Protein AF-A0A821IYV8-F1 (afdb_monomer_lite)

Radius of gyration: 25.19 Å; chains: 1; bounding box: 48×52×54 Å

Organism: NCBI:txid392030

Structure (mmCIF, N/CA/C/O backbone):
data_AF-A0A821IYV8-F1
#
_entry.id   AF-A0A821IYV8-F1
#
loop_
_atom_site.group_PDB
_atom_site.id
_atom_site.type_symbol
_atom_site.label_atom_id
_atom_site.label_alt_id
_atom_site.label_comp_id
_atom_site.label_asym_id
_atom_site.label_entity_id
_atom_site.label_seq_id
_atom_site.pdbx_PDB_ins_code
_atom_site.Cartn_x
_atom_site.Cartn_y
_atom_site.Cartn_z
_atom_site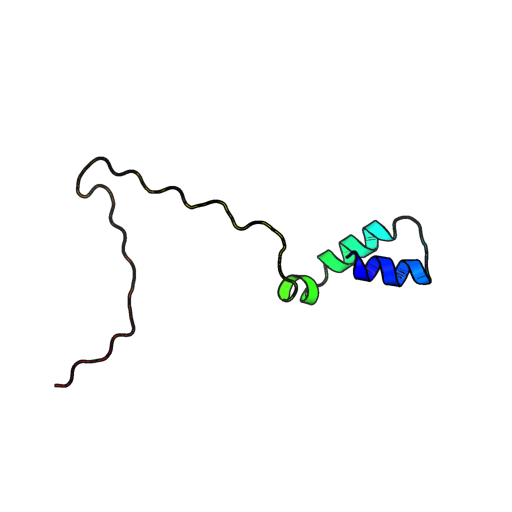.occupa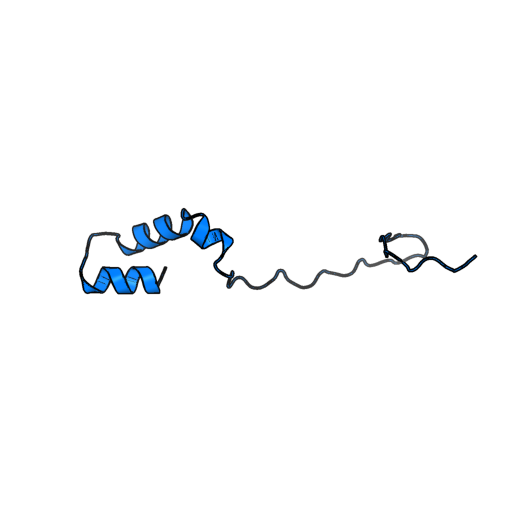ncy
_atom_site.B_iso_or_equiv
_atom_site.auth_seq_id
_atom_site.auth_comp_id
_atom_site.auth_asym_id
_atom_site.auth_atom_id
_atom_site.pdbx_PDB_model_num
ATOM 1 N N . ARG A 1 1 ? -11.984 2.739 9.881 1.00 84.94 1 ARG A N 1
ATOM 2 C CA . ARG A 1 1 ? -12.139 4.214 9.996 1.00 84.94 1 ARG A CA 1
ATOM 3 C C . ARG A 1 1 ? -13.618 4.610 9.992 1.00 84.94 1 ARG A C 1
ATOM 5 O O . ARG A 1 1 ? -14.191 4.550 11.063 1.00 84.94 1 ARG A O 1
ATOM 12 N N . ARG A 1 2 ? -14.286 4.910 8.856 1.00 89.56 2 ARG A N 1
ATOM 13 C CA . ARG A 1 2 ? -15.705 5.370 8.857 1.00 89.56 2 ARG A CA 1
ATOM 14 C C . ARG A 1 2 ? -16.686 4.399 9.536 1.00 89.56 2 ARG A C 1
ATOM 16 O O . ARG A 1 2 ? -17.434 4.824 10.401 1.00 89.56 2 ARG A O 1
ATOM 23 N N . LYS A 1 3 ? -16.628 3.100 9.205 1.00 93.88 3 LYS A N 1
ATOM 24 C CA . LYS A 1 3 ? -17.470 2.068 9.848 1.00 93.88 3 LYS A CA 1
ATOM 25 C C . LYS A 1 3 ? -17.228 1.978 11.363 1.00 93.88 3 LYS A C 1
ATOM 27 O O . LYS A 1 3 ? -18.174 1.928 12.133 1.00 93.88 3 LYS A O 1
ATOM 32 N N . THR A 1 4 ? -15.960 2.009 11.778 1.00 95.50 4 THR A N 1
ATOM 33 C CA . THR A 1 4 ? -15.547 2.017 13.193 1.00 95.50 4 THR A CA 1
ATOM 34 C C . THR A 1 4 ? -16.120 3.225 13.935 1.00 95.50 4 THR A C 1
ATOM 36 O O . THR A 1 4 ? -16.732 3.064 14.982 1.00 95.50 4 THR A O 1
ATOM 39 N N . LEU A 1 5 ? -15.985 4.419 13.350 1.00 96.38 5 LEU A N 1
ATOM 40 C CA . LEU A 1 5 ? -16.502 5.659 13.925 1.00 96.38 5 LEU A CA 1
ATOM 41 C C . LEU A 1 5 ? -18.031 5.647 14.031 1.00 96.38 5 LEU A C 1
ATOM 43 O O . LEU A 1 5 ? -18.570 6.019 15.061 1.00 96.38 5 LEU A O 1
ATOM 47 N N . SER A 1 6 ? -18.730 5.176 12.995 1.00 96.44 6 SER A N 1
ATOM 48 C CA . SER A 1 6 ? -20.195 5.079 12.999 1.00 96.44 6 SER A CA 1
ATOM 49 C C . SER A 1 6 ? -20.716 4.155 14.105 1.00 96.44 6 SER A C 1
ATOM 51 O O . SER A 1 6 ? -21.705 4.489 14.748 1.00 96.44 6 SER A O 1
ATOM 53 N N . ARG A 1 7 ? -20.029 3.036 14.374 1.00 96.94 7 ARG A N 1
ATOM 54 C CA . ARG A 1 7 ? -20.381 2.145 15.490 1.00 96.94 7 ARG A CA 1
ATOM 55 C C . ARG A 1 7 ? -20.193 2.824 16.845 1.00 96.94 7 ARG A C 1
ATOM 57 O O . ARG A 1 7 ? -21.081 2.726 17.681 1.00 96.94 7 ARG A O 1
ATOM 64 N N . LEU A 1 8 ? -19.084 3.535 17.049 1.00 97.19 8 LEU A N 1
ATOM 65 C CA . LEU A 1 8 ? -18.831 4.251 18.304 1.00 97.19 8 LEU A CA 1
ATOM 66 C C . LEU A 1 8 ? -19.831 5.390 18.528 1.00 97.19 8 LEU A C 1
ATOM 68 O O . LEU A 1 8 ? -20.437 5.447 19.592 1.00 97.19 8 LEU A O 1
ATOM 72 N N . ASN A 1 9 ? -20.107 6.192 17.495 1.00 95.75 9 ASN A N 1
ATOM 73 C CA . ASN A 1 9 ? -21.084 7.286 17.544 1.00 95.75 9 ASN A CA 1
ATOM 74 C C . ASN A 1 9 ? -22.495 6.841 17.955 1.00 95.75 9 ASN A C 1
ATOM 76 O O . ASN A 1 9 ? -23.275 7.668 18.409 1.00 95.75 9 ASN A O 1
ATOM 80 N N . SER A 1 10 ? -22.849 5.565 17.773 1.00 96.75 10 SER A N 1
ATOM 81 C CA . SER A 1 10 ? -24.175 5.066 18.160 1.00 96.75 10 SER A CA 1
ATOM 82 C C . SER A 1 10 ? -24.380 4.966 19.675 1.00 96.75 10 SER A C 1
ATOM 84 O O . SER A 1 10 ? -25.516 4.828 20.119 1.00 96.75 10 SER A O 1
ATOM 86 N N . ARG A 1 11 ? -23.298 4.980 20.464 1.00 97.31 11 ARG A N 1
ATOM 87 C CA . ARG A 1 11 ? -23.341 4.697 21.910 1.00 97.31 11 ARG A CA 1
ATOM 88 C C . ARG A 1 11 ? -22.439 5.590 22.755 1.00 97.31 11 ARG A C 1
ATOM 90 O O . ARG A 1 11 ? -22.657 5.685 23.955 1.00 97.31 11 ARG A O 1
ATOM 97 N N . PHE A 1 12 ? -21.426 6.209 22.157 1.00 97.25 12 PHE A N 1
ATOM 98 C CA . PHE A 1 12 ? -20.377 6.916 22.880 1.00 97.25 12 PHE A CA 1
ATOM 99 C C . PHE A 1 12 ? -20.011 8.231 22.198 1.00 97.25 12 PHE A C 1
ATOM 101 O O . PHE A 1 12 ? -20.109 8.378 20.978 1.00 97.25 12 PHE A O 1
ATOM 108 N N . TYR A 1 13 ? -19.532 9.168 23.010 1.00 96.12 13 TYR A N 1
ATOM 109 C CA . TYR A 1 13 ? -18.947 10.420 22.562 1.00 96.12 13 TYR A CA 1
ATOM 110 C C . TYR A 1 13 ? -17.858 10.865 23.536 1.00 96.12 13 TYR A C 1
ATOM 112 O O . TYR A 1 13 ? -18.015 10.738 24.748 1.00 96.12 13 TYR A O 1
ATOM 120 N N . TRP A 1 14 ? -16.775 11.417 22.993 1.00 97.56 14 TRP A N 1
ATOM 121 C CA . TRP A 1 14 ? -15.771 12.162 23.743 1.00 97.56 14 TRP A CA 1
ATOM 122 C C . TRP A 1 14 ? -15.054 13.161 22.819 1.00 97.56 14 TRP A C 1
ATOM 124 O O . TRP A 1 14 ? -15.060 12.981 21.588 1.00 97.56 14 TRP A O 1
ATOM 134 N N . PRO A 1 15 ? -14.428 14.218 23.374 1.00 97.88 15 PRO A N 1
ATOM 135 C CA . PRO A 1 15 ? -13.625 15.151 22.592 1.00 97.88 15 PRO A CA 1
ATOM 136 C C . PRO A 1 15 ? -12.537 14.419 21.798 1.00 97.88 15 PRO A C 1
ATOM 138 O O . PRO A 1 15 ? -11.840 13.568 22.329 1.00 97.88 15 PRO A O 1
ATOM 141 N N . HIS A 1 16 ? -12.386 14.752 20.515 1.00 96.81 16 HIS A N 1
ATOM 142 C CA . HIS A 1 16 ? -11.396 14.152 19.607 1.00 96.81 16 HIS A CA 1
ATOM 143 C C . HIS A 1 16 ? -11.574 12.663 19.252 1.00 96.81 16 HIS A C 1
ATOM 145 O O . HIS A 1 16 ? -10.742 12.143 18.513 1.00 96.81 16 HIS A O 1
ATOM 151 N N . MET A 1 17 ? -12.697 12.013 19.586 1.00 96.75 17 MET A N 1
ATOM 152 C CA . MET A 1 17 ? -12.983 10.607 19.227 1.00 96.75 17 MET A CA 1
ATOM 153 C C . MET A 1 17 ? -12.647 10.230 17.777 1.00 96.75 17 MET A C 1
ATOM 155 O O . MET A 1 17 ? -12.110 9.160 17.492 1.00 96.75 17 MET A O 1
ATOM 159 N N . ARG A 1 18 ? -12.945 11.112 16.817 1.00 97.00 18 ARG A N 1
ATOM 160 C CA . ARG A 1 18 ? -12.620 10.868 15.406 1.00 97.00 18 ARG A CA 1
ATOM 161 C C . ARG A 1 18 ? -11.117 10.708 15.166 1.00 97.00 18 ARG A C 1
ATOM 163 O O . ARG A 1 18 ? -10.742 9.892 14.326 1.00 97.00 18 ARG A O 1
ATOM 170 N N . ARG A 1 19 ? -10.293 11.504 15.850 1.00 97.69 19 ARG A N 1
ATOM 171 C CA . ARG A 1 19 ? -8.829 11.459 15.778 1.00 97.69 19 ARG A CA 1
ATOM 172 C C . ARG A 1 19 ? -8.331 10.134 16.340 1.00 97.69 19 ARG A C 1
ATOM 174 O O . ARG A 1 19 ? -7.682 9.393 15.611 1.00 97.69 19 ARG A O 1
ATOM 181 N N . ASP A 1 20 ? -8.794 9.771 17.530 1.00 97.56 20 ASP A N 1
ATOM 182 C CA . ASP A 1 20 ? -8.398 8.531 18.203 1.00 97.56 20 ASP A CA 1
ATOM 183 C C . ASP A 1 20 ? -8.757 7.296 17.372 1.00 97.56 20 ASP A C 1
ATOM 185 O O . ASP A 1 20 ? -7.940 6.401 17.178 1.00 97.56 20 ASP A O 1
ATOM 189 N N . VAL A 1 21 ? -9.952 7.270 16.770 1.00 97.56 21 VAL A N 1
ATOM 190 C CA . VAL A 1 21 ? -10.359 6.184 15.863 1.00 97.56 21 VAL A CA 1
ATOM 191 C C . VAL A 1 21 ? -9.469 6.110 14.622 1.00 97.56 21 VAL A C 1
ATOM 193 O O . VAL A 1 21 ? -9.219 5.023 14.092 1.00 97.56 21 VAL A O 1
ATOM 196 N N . VAL A 1 22 ? -9.031 7.251 14.090 1.00 96.38 22 VAL A N 1
ATOM 197 C CA . VAL A 1 22 ? -8.118 7.274 12.943 1.00 96.38 22 VAL A CA 1
ATOM 198 C C . VAL A 1 22 ? -6.754 6.724 13.342 1.00 96.38 22 VAL A C 1
ATOM 200 O O . VAL A 1 22 ? -6.230 5.888 12.602 1.00 96.38 22 VAL A O 1
ATOM 203 N N . ASP A 1 23 ? -6.224 7.146 14.483 1.00 97.69 23 ASP A N 1
ATOM 204 C CA . ASP A 1 23 ? -4.889 6.775 14.946 1.00 97.69 23 ASP A CA 1
ATOM 205 C C . ASP A 1 23 ? -4.839 5.309 15.394 1.00 97.69 23 ASP A C 1
ATOM 207 O O . ASP A 1 23 ? -3.964 4.565 14.950 1.00 97.69 23 ASP A O 1
ATOM 211 N N . TYR A 1 24 ? -5.872 4.826 16.090 1.00 96.88 24 TYR A N 1
ATOM 212 C CA . TYR A 1 24 ? -6.049 3.405 16.399 1.00 96.88 24 TYR A CA 1
ATOM 213 C C . TYR A 1 24 ? -6.063 2.536 15.133 1.00 96.88 24 TYR A C 1
ATOM 215 O O . TYR A 1 24 ? -5.330 1.553 15.016 1.00 96.88 24 TYR A O 1
ATOM 223 N N . VAL A 1 25 ? -6.876 2.902 14.132 1.00 95.75 25 VAL A N 1
ATOM 224 C CA . VAL A 1 25 ? -6.960 2.113 12.892 1.00 95.75 25 VAL A CA 1
ATOM 225 C C . VAL A 1 25 ? -5.659 2.190 12.087 1.00 95.75 25 VAL A C 1
ATOM 227 O O . VAL A 1 25 ? -5.354 1.240 11.371 1.00 95.75 25 VAL A O 1
ATOM 230 N N . ARG A 1 26 ? -4.901 3.293 12.169 1.00 94.75 26 ARG A N 1
ATOM 231 C CA . ARG A 1 26 ? -3.569 3.416 11.551 1.00 94.75 26 ARG A CA 1
ATOM 232 C C . ARG A 1 26 ? -2.542 2.498 12.217 1.00 94.75 26 ARG A C 1
ATOM 234 O O . ARG A 1 26 ? -1.774 1.882 11.493 1.00 94.75 26 ARG A O 1
ATOM 241 N N . ALA A 1 27 ? -2.568 2.374 13.542 1.00 96.94 27 ALA A N 1
ATOM 242 C CA . ALA A 1 27 ? -1.644 1.524 14.295 1.00 96.94 27 ALA A CA 1
ATOM 243 C C . ALA A 1 27 ? -1.977 0.019 14.221 1.00 96.94 27 ALA A C 1
ATOM 245 O O . ALA A 1 27 ? -1.123 -0.825 14.474 1.00 96.94 27 ALA A O 1
ATOM 246 N N . CYS A 1 28 ? -3.214 -0.349 13.875 1.00 96.56 28 CYS A N 1
ATOM 247 C CA . CYS A 1 28 ? -3.634 -1.749 13.811 1.00 96.56 28 CYS A CA 1
ATOM 248 C C . CYS A 1 28 ? -2.977 -2.513 12.642 1.00 96.56 28 CYS A C 1
ATOM 250 O O . CYS A 1 28 ? -3.366 -2.332 11.485 1.00 96.56 28 CYS A O 1
ATOM 252 N N . ILE A 1 29 ? -2.058 -3.434 12.958 1.00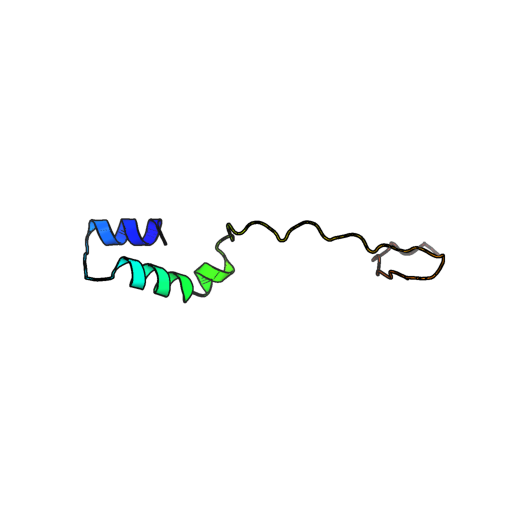 97.25 29 ILE A N 1
ATOM 253 C CA . ILE A 1 29 ? -1.313 -4.264 11.989 1.00 97.25 29 ILE A CA 1
ATOM 254 C C . ILE A 1 29 ? -2.257 -5.048 11.071 1.00 97.25 29 ILE A C 1
ATOM 256 O O . ILE A 1 29 ? -2.141 -4.964 9.851 1.00 97.25 29 ILE A O 1
ATOM 260 N N . LEU A 1 30 ? -3.256 -5.733 11.637 1.00 97.19 30 LEU A N 1
ATOM 261 C CA . LEU A 1 30 ? -4.225 -6.509 10.854 1.00 97.19 30 LEU A CA 1
ATOM 262 C C . LEU A 1 30 ? -5.003 -5.618 9.873 1.00 97.19 30 LEU A C 1
ATOM 264 O O . LEU A 1 30 ? -5.237 -5.989 8.725 1.00 97.19 30 LEU A O 1
ATOM 268 N N . CYS A 1 31 ? -5.372 -4.404 10.290 1.00 95.00 31 CYS A N 1
ATOM 269 C CA . CYS A 1 31 ? -6.025 -3.461 9.388 1.00 95.00 31 CYS A CA 1
ATOM 270 C C . CYS A 1 31 ? -5.094 -2.996 8.265 1.00 95.00 31 CYS A C 1
ATOM 272 O O . CYS A 1 31 ? -5.585 -2.789 7.161 1.00 95.00 31 CYS A O 1
ATOM 274 N N . GLN A 1 32 ? -3.800 -2.795 8.526 1.00 94.56 32 GLN A N 1
ATOM 275 C CA . GLN A 1 32 ? -2.855 -2.371 7.488 1.00 94.56 32 GLN A CA 1
ATOM 276 C C . GLN A 1 32 ? -2.522 -3.502 6.509 1.00 94.56 32 GLN A C 1
ATOM 278 O O . GLN A 1 32 ? -2.369 -3.240 5.323 1.00 94.56 32 GLN A O 1
ATOM 283 N N . GLN A 1 33 ? -2.460 -4.748 6.985 1.00 95.69 33 GLN A N 1
ATOM 284 C CA . GLN A 1 33 ? -2.088 -5.901 6.166 1.00 95.69 33 GLN A CA 1
ATOM 285 C C . GLN A 1 33 ? -3.222 -6.370 5.246 1.00 95.69 33 GLN A C 1
ATOM 287 O O . GLN A 1 33 ? -2.994 -6.642 4.072 1.00 95.69 33 GLN A O 1
ATOM 292 N N . TYR A 1 34 ? -4.447 -6.476 5.769 1.00 95.06 34 TYR A N 1
ATOM 293 C CA . TYR A 1 34 ? -5.547 -7.119 5.041 1.00 95.06 34 TYR A CA 1
ATOM 294 C C . TYR A 1 34 ? -6.473 -6.142 4.325 1.00 95.06 34 TYR A C 1
ATOM 296 O O . TYR A 1 34 ? -7.229 -6.533 3.435 1.00 95.06 34 TYR A O 1
ATOM 304 N N . LYS A 1 35 ? -6.486 -4.867 4.727 1.00 91.62 35 LYS A N 1
ATOM 305 C CA . LYS A 1 35 ? -7.416 -3.912 4.135 1.00 91.62 35 LYS A CA 1
ATOM 306 C C . LYS A 1 35 ? -6.835 -3.376 2.824 1.00 91.62 35 LYS A C 1
ATOM 308 O O . LYS A 1 35 ? -5.758 -2.786 2.857 1.00 91.62 35 LYS A O 1
ATOM 313 N N . PRO A 1 36 ? -7.567 -3.467 1.699 1.00 88.94 36 PRO A N 1
ATOM 314 C CA . PRO A 1 36 ? -7.081 -2.930 0.439 1.00 88.94 36 PRO A CA 1
ATOM 315 C C . PRO A 1 36 ? -6.841 -1.423 0.553 1.00 88.94 36 PRO A C 1
ATOM 317 O O . PRO A 1 36 ? -7.614 -0.685 1.192 1.00 88.94 36 PRO A O 1
ATOM 320 N N . THR A 1 37 ? -5.750 -0.980 -0.071 1.00 86.75 37 THR A N 1
ATOM 321 C CA . THR A 1 37 ? -5.477 0.438 -0.265 1.00 86.75 37 THR A CA 1
ATOM 322 C C . THR A 1 37 ? -6.432 0.993 -1.317 1.00 86.75 37 THR A C 1
ATOM 324 O O . THR 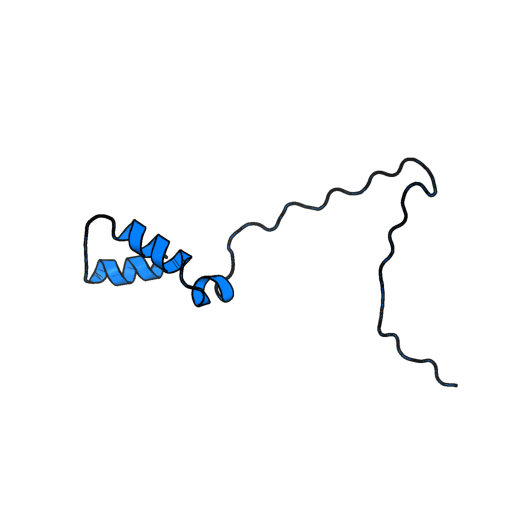A 1 37 ? -6.689 0.366 -2.337 1.00 86.75 37 THR A O 1
ATOM 327 N N . ASN A 1 38 ? -6.957 2.188 -1.057 1.00 87.31 38 ASN A N 1
ATOM 328 C CA . ASN A 1 38 ? -7.695 2.963 -2.058 1.00 87.31 38 ASN A CA 1
ATOM 329 C C . ASN A 1 38 ? -6.785 4.014 -2.711 1.00 87.31 38 ASN A C 1
ATOM 331 O O . ASN A 1 38 ? -7.276 4.939 -3.358 1.00 87.31 38 ASN A O 1
ATOM 335 N N . GLN A 1 39 ? -5.474 3.951 -2.458 1.00 88.38 39 GLN A N 1
ATOM 336 C CA . GLN A 1 39 ? -4.528 4.803 -3.158 1.00 88.38 39 GLN A CA 1
ATOM 337 C C . GLN A 1 39 ? -4.529 4.406 -4.628 1.00 88.38 39 GLN A C 1
ATOM 339 O O . GLN A 1 39 ? -4.558 3.222 -4.963 1.00 88.38 39 GLN A O 1
ATOM 344 N N . LYS A 1 40 ? -4.505 5.413 -5.501 1.00 87.50 40 LYS A N 1
ATOM 345 C CA . LYS A 1 40 ? -4.254 5.168 -6.916 1.00 87.50 40 LYS A CA 1
ATOM 346 C C . LYS A 1 40 ? -2.893 4.489 -7.031 1.00 87.50 40 LYS A C 1
ATOM 348 O O . LYS A 1 40 ? -1.966 4.857 -6.306 1.00 87.50 40 LYS A O 1
ATOM 353 N N . HIS A 1 41 ? -2.791 3.516 -7.930 1.00 86.25 41 HIS A N 1
ATOM 354 C CA . HIS A 1 41 ? -1.493 2.976 -8.305 1.00 86.25 41 HIS A CA 1
ATOM 355 C C . HIS A 1 41 ? -0.564 4.121 -8.718 1.00 86.25 41 HIS A C 1
ATOM 357 O O . HIS A 1 41 ? -1.026 5.178 -9.170 1.00 86.25 41 HIS A O 1
ATOM 363 N N . GLY A 1 42 ? 0.741 3.909 -8.537 1.00 87.12 42 GLY A N 1
ATOM 364 C CA . GLY A 1 42 ? 1.740 4.807 -9.101 1.00 87.12 42 GLY A CA 1
ATOM 365 C C . GLY A 1 42 ? 1.447 5.044 -10.583 1.00 87.12 42 GLY A C 1
ATOM 366 O O . GLY A 1 42 ? 0.896 4.172 -11.258 1.00 87.12 42 GLY A O 1
ATOM 367 N N . GLY A 1 43 ? 1.752 6.249 -11.066 1.00 88.44 43 GLY A N 1
ATOM 368 C CA . GLY A 1 43 ? 1.576 6.580 -12.478 1.00 88.44 43 GLY A CA 1
ATOM 369 C C . GLY A 1 43 ? 2.325 5.610 -13.395 1.00 88.44 43 GLY A C 1
ATOM 370 O O . GLY A 1 43 ? 3.158 4.821 -12.948 1.00 88.44 43 GLY A O 1
ATOM 371 N N . LEU A 1 44 ? 2.031 5.684 -14.693 1.00 90.25 44 LEU A N 1
ATOM 372 C CA . LEU A 1 44 ? 2.705 4.849 -15.684 1.00 90.25 44 LEU A CA 1
ATOM 373 C C . LEU A 1 44 ? 4.221 5.068 -15.634 1.00 90.25 44 LEU A C 1
ATOM 375 O O . LEU A 1 44 ? 4.696 6.201 -15.506 1.00 90.25 44 LEU A O 1
ATOM 379 N N . MET A 1 45 ? 4.970 3.972 -15.757 1.00 90.25 45 MET A N 1
ATOM 380 C CA . MET A 1 45 ? 6.420 4.033 -15.880 1.00 90.25 45 MET A CA 1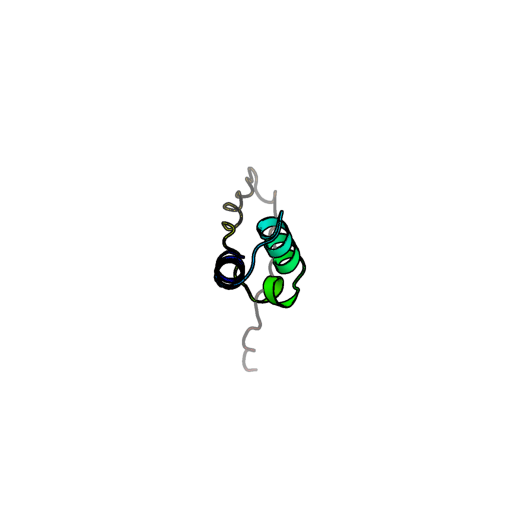
ATOM 381 C C . MET A 1 45 ? 6.768 4.791 -17.165 1.00 90.25 45 MET A C 1
ATOM 383 O O . MET A 1 45 ? 6.201 4.517 -18.225 1.00 90.25 45 MET A O 1
ATOM 387 N N . LYS A 1 46 ? 7.670 5.774 -17.075 1.00 89.81 46 LYS A N 1
ATOM 388 C CA . LYS A 1 46 ? 8.163 6.469 -18.267 1.00 89.81 46 LYS A CA 1
ATOM 389 C C . LYS A 1 46 ? 9.120 5.539 -19.022 1.00 89.81 46 LYS A C 1
ATOM 391 O O . LYS A 1 46 ? 9.956 4.912 -18.370 1.00 89.81 46 LYS A O 1
ATOM 396 N N . PRO A 1 47 ? 9.017 5.441 -20.357 1.00 88.75 47 PRO A N 1
ATOM 397 C CA . PRO A 1 47 ? 9.950 4.643 -21.139 1.00 88.75 47 PRO A CA 1
ATOM 398 C C . PRO A 1 47 ? 11.361 5.235 -21.065 1.00 88.75 47 PRO A C 1
ATOM 400 O O . PRO A 1 47 ? 11.534 6.451 -20.962 1.00 88.75 47 PRO A O 1
ATOM 403 N N . ILE A 1 48 ? 12.366 4.365 -21.144 1.00 90.31 48 ILE A N 1
ATOM 404 C CA . ILE A 1 48 ? 13.764 4.768 -21.318 1.00 90.31 48 ILE A CA 1
ATOM 405 C C . ILE A 1 48 ? 13.927 5.212 -22.775 1.00 90.31 48 ILE A C 1
ATOM 407 O O . ILE A 1 48 ? 13.628 4.447 -23.691 1.00 90.31 48 ILE A O 1
ATOM 411 N N . ILE A 1 49 ? 14.366 6.453 -22.989 1.00 92.38 49 ILE A N 1
ATOM 412 C CA . ILE A 1 49 ? 14.635 6.987 -24.329 1.00 92.38 49 ILE A CA 1
ATOM 413 C C . ILE A 1 49 ? 16.072 6.612 -24.698 1.00 92.38 49 ILE A C 1
ATOM 415 O O . ILE A 1 49 ? 17.003 7.035 -24.019 1.00 92.38 49 ILE A O 1
ATOM 419 N N . VAL A 1 50 ? 16.243 5.831 -25.765 1.00 92.62 50 VAL A N 1
ATOM 420 C CA . VAL A 1 50 ? 17.551 5.461 -26.326 1.00 92.62 50 VAL A CA 1
ATOM 421 C C . VAL A 1 50 ? 17.708 6.088 -27.710 1.00 92.62 50 VAL A C 1
ATOM 423 O O . VAL A 1 50 ? 16.830 5.941 -28.557 1.00 92.62 50 VAL A O 1
ATOM 426 N N . SER A 1 51 ? 18.801 6.820 -27.930 1.00 92.69 51 SER A N 1
ATOM 427 C CA . SER A 1 51 ? 19.082 7.526 -29.192 1.00 92.69 51 SER A CA 1
ATOM 428 C C . SER A 1 51 ? 20.026 6.767 -30.122 1.00 92.69 51 SER A C 1
ATOM 430 O O . SER A 1 51 ? 20.110 7.097 -31.301 1.00 92.69 51 SER A O 1
ATOM 432 N N . GLU A 1 52 ? 20.736 5.763 -29.606 1.00 95.25 52 GLU A N 1
ATOM 433 C CA . GLU A 1 52 ? 21.782 5.041 -30.329 1.00 95.25 52 GLU A CA 1
ATOM 434 C C . GLU A 1 52 ? 21.712 3.531 -30.044 1.00 95.25 52 GLU A C 1
ATOM 436 O O . GLU A 1 52 ? 21.312 3.125 -28.943 1.00 95.25 52 GLU A O 1
ATOM 441 N N . PRO A 1 53 ? 22.110 2.676 -31.006 1.00 93.94 53 PRO A N 1
ATOM 442 C CA . PRO A 1 53 ? 22.242 1.242 -30.770 1.00 93.94 53 PRO A CA 1
ATOM 443 C C . PRO A 1 53 ? 23.181 0.946 -29.593 1.00 93.94 53 PRO A C 1
ATOM 445 O O . PRO A 1 53 ? 24.198 1.612 -29.426 1.00 93.94 53 PRO A O 1
ATOM 448 N N . TRP A 1 54 ? 22.857 -0.079 -28.798 1.00 92.38 54 TRP A N 1
ATOM 449 C CA . TRP A 1 54 ? 23.665 -0.549 -27.655 1.00 92.38 54 TRP A CA 1
ATOM 450 C C . TRP A 1 54 ? 23.796 0.420 -26.468 1.00 92.38 54 TRP A C 1
ATOM 452 O O . TRP A 1 54 ? 24.518 0.122 -25.521 1.00 92.38 54 TRP A O 1
ATOM 462 N N . HIS A 1 55 ? 23.056 1.532 -26.459 1.00 94.50 55 HIS A N 1
ATOM 463 C CA . HIS A 1 55 ? 23.079 2.499 -25.357 1.00 94.50 55 HIS A CA 1
ATOM 464 C C . HIS A 1 55 ? 22.505 1.945 -24.038 1.00 94.50 55 HIS A C 1
ATOM 466 O O . HIS A 1 55 ? 22.866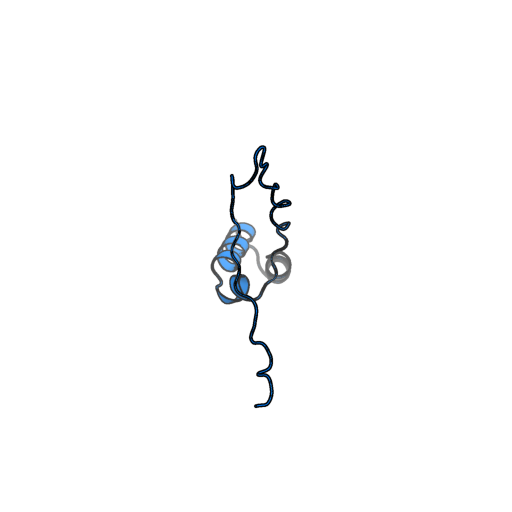 2.388 -22.949 1.00 94.50 55 HIS A O 1
ATOM 472 N N . THR A 1 56 ? 21.580 0.984 -24.099 1.00 92.88 56 THR A N 1
ATOM 473 C CA . THR A 1 56 ? 20.973 0.366 -22.910 1.00 92.88 56 THR A CA 1
ATOM 474 C C . THR A 1 56 ? 20.632 -1.095 -23.177 1.00 92.88 56 THR A C 1
ATOM 476 O O . THR A 1 56 ? 20.114 -1.429 -24.241 1.00 92.88 56 THR A O 1
ATOM 479 N N . VAL A 1 57 ? 20.890 -1.961 -22.191 1.00 92.50 57 VAL A N 1
ATOM 480 C CA . VAL A 1 57 ? 20.555 -3.391 -22.226 1.00 92.50 57 VAL A CA 1
ATOM 481 C C . VAL A 1 57 ? 19.658 -3.717 -21.033 1.00 92.50 57 VAL A C 1
ATOM 483 O O . VAL A 1 57 ? 20.041 -3.494 -19.887 1.00 92.50 57 VAL A O 1
ATOM 486 N N . GLY A 1 58 ? 18.460 -4.237 -21.305 1.00 92.12 58 GLY A N 1
ATOM 487 C CA . GLY A 1 58 ? 17.574 -4.816 -20.296 1.00 92.12 58 GLY A CA 1
ATOM 488 C C . GLY A 1 58 ? 17.731 -6.333 -20.273 1.00 92.12 58 GLY A C 1
ATOM 489 O O . GLY A 1 58 ? 17.701 -6.965 -21.326 1.00 92.12 58 GLY A O 1
ATOM 490 N N . ILE A 1 59 ? 17.910 -6.912 -19.087 1.00 95.94 59 ILE A N 1
ATOM 491 C CA . ILE A 1 59 ? 18.058 -8.358 -18.894 1.00 95.94 59 ILE A CA 1
ATOM 492 C C . ILE A 1 59 ? 16.976 -8.805 -17.917 1.00 95.94 59 ILE A C 1
ATOM 494 O O . ILE A 1 59 ? 16.819 -8.196 -16.861 1.00 95.94 59 ILE A O 1
ATOM 498 N N . ASP A 1 60 ? 16.254 -9.866 -18.267 1.00 95.06 60 ASP A N 1
ATOM 499 C CA . ASP A 1 60 ? 15.272 -10.501 -17.393 1.00 95.06 60 ASP A CA 1
ATOM 500 C C . ASP A 1 60 ? 15.409 -12.026 -17.461 1.00 95.06 60 ASP A C 1
ATOM 502 O O . ASP A 1 60 ? 15.904 -12.583 -18.446 1.00 95.06 60 ASP A O 1
ATOM 506 N N . ILE A 1 61 ? 14.992 -12.702 -16.395 1.00 96.06 61 ILE A N 1
ATOM 507 C CA . ILE A 1 61 ? 15.049 -14.156 -16.280 1.00 96.06 61 ILE A CA 1
ATOM 508 C C . ILE A 1 61 ? 13.669 -14.710 -16.598 1.00 96.06 61 ILE A C 1
ATOM 510 O O . ILE A 1 61 ? 12.680 -14.392 -15.946 1.00 96.06 61 ILE A O 1
ATOM 514 N N . THR A 1 62 ? 13.614 -15.609 -17.573 1.00 94.25 62 THR A N 1
ATOM 515 C CA . THR A 1 62 ? 12.384 -16.304 -17.948 1.00 94.25 62 THR A CA 1
ATOM 516 C C . THR A 1 62 ? 12.497 -17.791 -17.633 1.00 94.25 62 THR A C 1
ATOM 518 O O . THR A 1 62 ? 13.570 -18.390 -17.730 1.00 94.25 62 THR A O 1
ATOM 521 N N . GLY A 1 63 ? 11.385 -18.388 -17.205 1.00 94.38 63 GLY A N 1
ATOM 522 C CA . GLY A 1 63 ? 11.311 -19.799 -16.840 1.00 94.38 63 GLY A CA 1
ATOM 523 C C . GLY A 1 63 ? 10.410 -20.056 -15.626 1.00 94.38 63 GLY A C 1
ATOM 524 O O . GLY A 1 63 ? 9.774 -19.131 -15.122 1.00 94.38 63 GLY A O 1
ATOM 525 N N . PRO A 1 64 ? 10.351 -21.309 -15.143 1.00 93.38 64 PRO A N 1
ATOM 526 C CA . PRO A 1 64 ? 11.087 -22.474 -15.637 1.00 93.38 64 PRO A CA 1
ATOM 527 C C . PRO A 1 64 ? 10.532 -23.000 -16.970 1.00 93.38 64 PRO A C 1
ATOM 529 O O . PRO A 1 64 ? 9.323 -23.101 -17.159 1.00 93.38 64 PRO A O 1
ATOM 532 N N . PHE A 1 65 ? 11.424 -23.375 -17.886 1.00 94.00 65 PHE A N 1
ATOM 533 C CA . PHE A 1 65 ? 11.042 -24.005 -19.150 1.00 94.00 65 PHE A CA 1
ATOM 534 C C . PHE A 1 65 ? 10.983 -25.528 -19.023 1.00 94.00 65 PHE A C 1
ATOM 536 O O . PHE A 1 65 ? 11.712 -26.138 -18.236 1.00 94.00 65 PHE A O 1
ATOM 543 N N . THR A 1 66 ? 10.132 -26.162 -19.829 1.00 94.19 66 THR A N 1
ATOM 544 C CA . THR A 1 66 ? 10.088 -27.623 -19.933 1.00 94.19 66 THR A CA 1
ATOM 545 C C . THR A 1 66 ? 11.403 -28.145 -20.501 1.00 94.19 66 THR A C 1
ATOM 547 O O . THR A 1 66 ? 11.874 -27.657 -21.529 1.00 94.19 66 THR A O 1
ATOM 550 N N . LYS A 1 67 ? 11.989 -29.163 -19.866 1.00 90.38 67 LYS A N 1
ATOM 551 C CA . LYS A 1 67 ? 13.193 -29.819 -20.391 1.00 90.38 67 LYS A CA 1
ATOM 552 C C . LYS A 1 67 ? 12.858 -30.550 -21.693 1.00 90.38 67 LYS A C 1
ATOM 554 O O . LYS A 1 67 ? 11.851 -31.253 -21.758 1.00 90.38 67 LYS A O 1
ATOM 559 N N . THR A 1 68 ? 13.710 -30.421 -22.706 1.00 88.38 68 THR A N 1
ATOM 560 C CA . THR A 1 68 ? 13.622 -31.260 -23.905 1.00 88.38 68 THR A CA 1
ATOM 561 C C . THR A 1 68 ? 13.936 -32.713 -23.551 1.00 88.38 68 THR A C 1
ATOM 563 O O . THR A 1 68 ? 14.756 -32.998 -22.672 1.00 88.38 68 THR A O 1
ATOM 566 N N . ARG A 1 69 ? 13.247 -33.652 -24.208 1.00 81.81 69 ARG A N 1
ATOM 567 C CA . ARG A 1 69 ? 13.529 -35.084 -24.063 1.00 81.81 69 ARG A CA 1
ATOM 568 C C . ARG A 1 69 ? 14.853 -35.397 -24.770 1.00 81.81 69 ARG A C 1
ATOM 570 O O . ARG A 1 69 ? 15.066 -34.896 -25.871 1.00 81.81 69 ARG A O 1
ATOM 577 N N . ARG A 1 70 ? 15.725 -36.162 -24.105 1.00 71.75 70 ARG A N 1
ATOM 578 C CA . ARG A 1 70 ? 16.969 -36.683 -24.692 1.00 71.75 70 ARG A CA 1
ATOM 579 C C . ARG A 1 70 ? 16.681 -37.746 -25.741 1.00 71.75 70 ARG A C 1
ATOM 581 O O . ARG A 1 70 ? 15.670 -38.463 -25.563 1.00 71.75 70 ARG A O 1
#

pLDDT: mean 93.21, std 4.53, range [71.75, 97.88]

Secondary structure (DSSP, 8-state):
-HHHHHHHHTT---TTHHHHHHHHHHH-HHHHHHSPP-SPPPPPPPPPP--STTS--------PPPPPP-

InterPro domains:
  IPR041588 Integrase zinc-binding domain [PF17921] (2-36)
  IPR052160 Gypsy Retrotransposon Integrase-like [PTHR47266] (2-67)

Sequence (70 aa):
RRKTLSRLNSRFYWPHMRRDVVDYVRACILCQQYKPTNQKHGGLMKPIIVSEPWHTVGIDITGPFTKTRR

Foldseek 3Di:
DVVQLVVCVVPDDDPCPVVVVVVVCVPDPCNVPPPDDPDDPDDDDDDDDDDDPPPDDDDDDDDDDDDDDD